Protein AF-A0A7S4J2N3-F1 (afdb_monomer_lite)

Secondary structure (DSSP, 8-state):
-HHHHHHHHHHHTT--HHHHHHHTT-S------HHHHHHHTTTTS-SS--EEEEES-TTSHHHHHHGGGSSEEEEEES-HHHHHHHHHTT--EEEPPP-

Structure (mmCIF, N/CA/C/O backbone):
data_AF-A0A7S4J2N3-F1
#
_entry.id   AF-A0A7S4J2N3-F1
#
loop_
_atom_site.group_PDB
_atom_site.id
_atom_site.type_symbol
_atom_site.label_atom_id
_atom_site.label_alt_id
_atom_site.label_comp_id
_atom_site.label_asym_id
_atom_site.label_entity_id
_atom_site.label_seq_id
_atom_site.pdbx_PDB_ins_code
_atom_site.Cartn_x
_atom_site.Cartn_y
_atom_site.Cartn_z
_atom_site.occupancy
_atom_site.B_iso_or_equiv
_atom_site.auth_seq_id
_atom_site.auth_comp_id
_atom_site.auth_asym_id
_atom_site.auth_atom_id
_atom_site.pdbx_PDB_model_num
ATOM 1 N N . PRO A 1 1 ? 20.971 -13.931 -9.996 1.00 71.75 1 PRO A N 1
ATOM 2 C CA . PRO A 1 1 ? 21.254 -13.682 -11.434 1.00 71.75 1 PRO A CA 1
ATOM 3 C C . PRO A 1 1 ? 20.043 -13.131 -12.203 1.00 71.75 1 PRO A C 1
ATOM 5 O O . PRO A 1 1 ? 20.101 -11.988 -12.630 1.00 71.75 1 PRO A O 1
ATOM 8 N N . ALA A 1 2 ? 18.932 -13.877 -12.307 1.00 79.94 2 ALA A N 1
ATOM 9 C CA . ALA A 1 2 ? 17.718 -13.410 -12.997 1.00 79.94 2 ALA A CA 1
ATOM 10 C C . ALA A 1 2 ? 17.096 -12.158 -12.347 1.00 79.94 2 ALA A C 1
ATOM 12 O O . ALA A 1 2 ? 16.706 -11.226 -13.040 1.00 79.94 2 ALA A O 1
ATOM 13 N N . HIS A 1 3 ? 17.094 -12.100 -11.013 1.00 80.88 3 HIS A N 1
ATOM 14 C CA . HIS A 1 3 ? 16.598 -10.946 -10.260 1.00 80.88 3 HIS A CA 1
ATOM 15 C C . HIS A 1 3 ? 17.388 -9.653 -10.538 1.00 80.88 3 HIS A C 1
ATOM 17 O O . HIS A 1 3 ? 16.796 -8.612 -10.797 1.00 80.88 3 HIS A O 1
ATOM 23 N N . ASP A 1 4 ? 18.725 -9.707 -10.542 1.00 85.00 4 ASP A N 1
ATOM 24 C CA . ASP A 1 4 ? 19.554 -8.521 -10.819 1.00 85.00 4 ASP A CA 1
ATOM 25 C C . ASP A 1 4 ? 19.361 -8.022 -12.260 1.00 85.00 4 ASP A C 1
ATOM 27 O O . ASP A 1 4 ? 19.326 -6.820 -12.507 1.00 85.00 4 ASP A O 1
ATOM 31 N N . ILE A 1 5 ? 19.153 -8.946 -13.204 1.00 89.94 5 ILE A N 1
ATOM 32 C CA . ILE A 1 5 ? 18.808 -8.617 -14.591 1.00 89.94 5 ILE A CA 1
ATOM 33 C C . ILE A 1 5 ? 17.451 -7.907 -14.651 1.00 89.94 5 ILE A C 1
ATOM 35 O O . ILE A 1 5 ? 17.340 -6.881 -15.317 1.00 89.94 5 ILE A O 1
ATOM 39 N N . ALA A 1 6 ? 16.442 -8.398 -13.927 1.00 88.69 6 ALA A N 1
ATOM 40 C CA . ALA A 1 6 ? 15.119 -7.781 -13.886 1.00 88.69 6 ALA A CA 1
ATOM 41 C C . ALA A 1 6 ? 15.152 -6.370 -13.267 1.00 88.69 6 ALA A C 1
ATOM 43 O O . ALA A 1 6 ? 14.577 -5.441 -13.833 1.00 88.69 6 ALA A O 1
ATOM 44 N N . VAL A 1 7 ? 15.890 -6.176 -12.166 1.00 88.44 7 VAL A N 1
ATOM 45 C CA . VAL A 1 7 ? 16.080 -4.848 -11.554 1.00 88.44 7 VAL A CA 1
ATOM 46 C C . VAL A 1 7 ? 16.765 -3.901 -12.538 1.00 88.44 7 VAL A C 1
ATOM 48 O O . VAL A 1 7 ? 16.305 -2.780 -12.735 1.00 88.44 7 VAL A O 1
ATOM 51 N N . ARG A 1 8 ? 17.850 -4.339 -13.190 1.00 89.00 8 ARG A N 1
ATOM 52 C CA . ARG A 1 8 ? 18.572 -3.517 -14.175 1.00 89.00 8 ARG A CA 1
ATOM 53 C C . ARG A 1 8 ? 17.713 -3.172 -15.385 1.00 89.00 8 ARG A C 1
ATOM 55 O O . ARG A 1 8 ? 17.817 -2.055 -15.878 1.00 89.00 8 ARG A O 1
ATOM 62 N N . ALA A 1 9 ? 16.870 -4.096 -15.843 1.00 91.75 9 ALA A N 1
ATOM 63 C CA . ALA A 1 9 ? 15.944 -3.849 -16.941 1.00 91.75 9 ALA A CA 1
ATOM 64 C C . ALA A 1 9 ? 14.924 -2.761 -16.575 1.00 91.75 9 ALA A C 1
ATOM 66 O O . ALA A 1 9 ? 14.737 -1.825 -17.342 1.00 91.75 9 ALA A O 1
ATOM 67 N N . LEU A 1 10 ? 14.328 -2.824 -15.381 1.00 87.88 10 LEU A N 1
ATOM 68 C CA . LEU A 1 10 ? 13.414 -1.785 -14.898 1.00 87.88 10 LEU A CA 1
ATOM 69 C C . LEU A 1 10 ? 14.131 -0.440 -14.705 1.00 87.88 10 LEU A C 1
ATOM 71 O O . LEU A 1 10 ? 13.622 0.590 -15.130 1.00 87.88 10 LEU A O 1
ATOM 75 N N . VAL A 1 11 ? 15.352 -0.429 -14.166 1.00 88.31 11 VAL A N 1
ATOM 76 C CA . VAL A 1 11 ? 16.142 0.811 -14.063 1.00 88.31 11 VAL A CA 1
ATOM 77 C C . VAL A 1 11 ? 16.440 1.405 -15.444 1.00 88.31 11 VAL A C 1
ATOM 79 O O . VAL A 1 11 ? 16.311 2.611 -15.634 1.00 88.31 11 VAL A O 1
ATOM 82 N N . ALA A 1 12 ? 16.775 0.575 -16.436 1.00 89.88 12 ALA A N 1
ATOM 83 C CA . ALA A 1 12 ? 16.976 1.025 -17.814 1.00 89.88 12 ALA A CA 1
ATOM 84 C C . ALA A 1 12 ? 15.691 1.578 -18.463 1.00 89.88 12 ALA A C 1
ATOM 86 O O . ALA A 1 12 ? 15.775 2.403 -19.369 1.00 89.88 12 ALA A O 1
ATOM 87 N N . LEU A 1 13 ? 14.515 1.165 -17.980 1.00 87.62 13 LEU A N 1
ATOM 88 C CA . LEU A 1 13 ? 13.207 1.692 -18.384 1.00 87.62 13 LEU A CA 1
ATOM 89 C C . LEU A 1 13 ? 12.809 2.978 -17.635 1.00 87.62 13 LEU A C 1
ATOM 91 O O . LEU A 1 13 ? 11.703 3.474 -17.831 1.00 87.62 13 LEU A O 1
ATOM 95 N N . GLY A 1 14 ? 13.694 3.532 -16.799 1.00 80.69 14 GLY A N 1
ATOM 96 C CA . GLY A 1 14 ? 13.486 4.810 -16.113 1.00 80.69 14 GLY A CA 1
ATOM 97 C C . GLY A 1 14 ? 12.884 4.700 -14.712 1.00 80.69 14 GLY A C 1
ATOM 98 O O . GLY A 1 14 ? 12.614 5.726 -14.092 1.00 80.69 14 GLY A O 1
ATOM 99 N N . TYR A 1 15 ? 12.701 3.488 -14.185 1.00 78.88 15 TYR A N 1
ATOM 100 C CA . TYR A 1 15 ? 12.299 3.303 -12.791 1.00 78.88 15 TYR A CA 1
ATOM 101 C C . TYR A 1 15 ? 13.468 3.603 -11.853 1.00 78.88 15 TYR A C 1
ATOM 103 O O . TYR A 1 15 ? 14.623 3.278 -12.149 1.00 78.88 15 TYR A O 1
ATOM 111 N N . SER A 1 16 ? 13.182 4.161 -10.673 1.00 79.94 16 SER A N 1
ATOM 112 C CA . SER A 1 16 ? 14.197 4.195 -9.624 1.00 79.94 16 SER A CA 1
ATOM 113 C C . SER A 1 16 ? 14.564 2.761 -9.226 1.00 79.94 16 SER A C 1
ATOM 115 O O . SER A 1 16 ? 13.772 1.827 -9.370 1.00 79.94 16 SER A O 1
ATOM 117 N N . ARG A 1 17 ? 15.772 2.555 -8.692 1.00 81.56 17 ARG A N 1
ATOM 118 C CA . ARG A 1 17 ? 16.175 1.225 -8.207 1.00 81.56 17 ARG A CA 1
ATOM 119 C C . ARG A 1 17 ? 15.221 0.701 -7.126 1.00 81.56 17 ARG A C 1
ATOM 121 O O . ARG A 1 17 ? 14.987 -0.500 -7.074 1.00 81.56 17 ARG A O 1
ATOM 128 N N . ILE A 1 18 ? 14.672 1.603 -6.313 1.00 77.12 18 ILE A N 1
ATOM 129 C CA . ILE A 1 18 ? 13.714 1.287 -5.251 1.00 77.12 18 ILE A CA 1
ATOM 130 C C . ILE A 1 18 ? 12.390 0.817 -5.863 1.00 77.12 18 ILE A C 1
ATOM 132 O O . ILE A 1 18 ? 11.910 -0.247 -5.490 1.00 77.12 18 ILE A O 1
ATOM 136 N N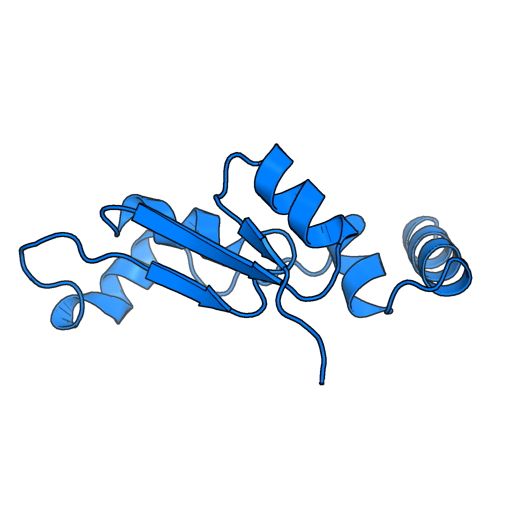 . ASP A 1 19 ? 11.850 1.530 -6.856 1.00 74.00 19 ASP A N 1
ATOM 137 C CA . ASP A 1 19 ? 10.623 1.116 -7.556 1.00 74.00 19 ASP A CA 1
ATOM 138 C C . ASP A 1 19 ? 10.811 -0.216 -8.283 1.00 74.00 19 ASP A C 1
ATOM 140 O O . ASP A 1 19 ? 9.950 -1.090 -8.230 1.00 74.00 19 ASP A O 1
ATOM 144 N N . ALA A 1 20 ? 11.962 -0.391 -8.938 1.00 84.00 20 ALA A N 1
ATOM 145 C CA . ALA A 1 20 ? 12.311 -1.619 -9.636 1.00 84.00 20 ALA A CA 1
ATOM 146 C C . ALA A 1 20 ? 12.336 -2.822 -8.686 1.00 84.00 20 ALA A C 1
ATOM 148 O O . ALA A 1 20 ? 11.799 -3.879 -9.005 1.00 84.00 20 ALA A O 1
ATOM 149 N N . GLN A 1 21 ? 12.945 -2.661 -7.511 1.00 81.94 21 GLN A N 1
ATOM 150 C CA . GLN A 1 21 ? 12.951 -3.695 -6.483 1.00 81.94 21 GLN A CA 1
ATOM 151 C C . GLN A 1 21 ? 11.531 -3.936 -5.953 1.00 81.94 21 GLN A C 1
ATOM 153 O O . GLN A 1 21 ? 11.092 -5.086 -5.913 1.00 81.94 21 GLN A O 1
ATOM 158 N N . ALA A 1 22 ? 10.780 -2.874 -5.647 1.00 74.25 22 ALA A N 1
ATOM 159 C CA . ALA A 1 22 ? 9.430 -2.979 -5.102 1.00 74.25 22 ALA A CA 1
ATOM 160 C C . ALA A 1 22 ? 8.479 -3.729 -6.052 1.00 74.25 22 ALA A C 1
ATOM 162 O O . ALA A 1 22 ? 7.738 -4.611 -5.616 1.00 74.25 22 ALA A O 1
ATOM 163 N N . LEU A 1 23 ? 8.549 -3.448 -7.358 1.00 77.25 23 LEU A N 1
ATOM 164 C CA . LEU A 1 23 ? 7.785 -4.149 -8.398 1.00 77.25 23 LEU A CA 1
ATOM 165 C C . LEU A 1 23 ? 8.158 -5.630 -8.528 1.00 77.25 23 LEU A C 1
ATOM 167 O O . LEU A 1 23 ? 7.320 -6.443 -8.914 1.00 77.25 23 LEU A O 1
ATOM 171 N N . LEU A 1 24 ? 9.395 -5.989 -8.188 1.00 84.38 24 LEU A N 1
ATOM 172 C CA . LEU A 1 24 ? 9.884 -7.368 -8.180 1.00 84.38 24 LEU A CA 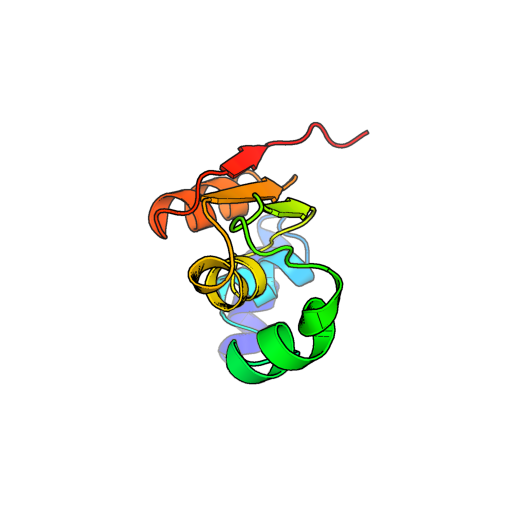1
ATOM 173 C C . LEU A 1 24 ? 9.663 -8.079 -6.835 1.00 84.38 24 LEU A C 1
ATOM 175 O O . LEU A 1 24 ? 10.060 -9.233 -6.686 1.00 84.38 24 LEU A O 1
ATOM 179 N N . GLY A 1 25 ? 8.998 -7.424 -5.877 1.00 70.94 25 GLY A N 1
ATOM 180 C CA . GLY A 1 25 ? 8.676 -7.984 -4.563 1.00 70.94 25 GLY A CA 1
ATOM 181 C C . GLY A 1 25 ? 9.771 -7.821 -3.502 1.00 70.94 25 GLY A C 1
ATOM 182 O O . GLY A 1 25 ? 9.658 -8.410 -2.426 1.00 70.94 25 GLY A O 1
ATOM 183 N N . GLU A 1 26 ? 10.801 -7.013 -3.768 1.00 72.88 26 GLU A N 1
ATOM 184 C CA . GLU A 1 26 ? 12.013 -6.876 -2.950 1.00 72.88 26 GLU A CA 1
ATOM 185 C C . GLU A 1 26 ? 12.319 -5.418 -2.544 1.00 72.88 26 GLU A C 1
ATOM 187 O O . GLU A 1 26 ? 11.924 -4.475 -3.221 1.00 72.88 26 GLU A O 1
ATOM 192 N N . PRO A 1 27 ? 13.077 -5.210 -1.457 1.00 58.03 27 PRO A N 1
ATOM 193 C CA . PRO A 1 27 ? 12.805 -5.874 -0.197 1.00 58.03 27 PRO A CA 1
ATOM 194 C C . PRO A 1 27 ? 11.409 -5.455 0.263 1.00 58.03 27 PRO A C 1
ATOM 196 O O . PRO A 1 27 ? 11.029 -4.282 0.231 1.00 58.03 27 PRO A O 1
ATOM 199 N N . SER A 1 28 ? 10.625 -6.415 0.732 1.00 57.97 28 SER A N 1
ATOM 200 C CA . SER A 1 28 ? 9.399 -6.046 1.416 1.00 57.97 28 SER A CA 1
ATOM 201 C C . SER A 1 28 ? 9.757 -5.255 2.675 1.00 57.97 28 SER A C 1
ATOM 203 O O . SER A 1 28 ? 10.390 -5.794 3.581 1.00 57.97 28 SER A O 1
ATOM 205 N N . CYS A 1 29 ? 9.325 -3.995 2.769 1.00 55.62 29 CYS A N 1
ATOM 206 C CA . CYS A 1 29 ? 9.355 -3.215 4.010 1.00 55.62 29 CYS A CA 1
ATOM 207 C C . CYS A 1 29 ? 8.333 -3.777 5.025 1.00 55.62 29 CYS A C 1
ATOM 209 O O . CYS A 1 29 ? 7.451 -3.070 5.506 1.00 55.62 29 CYS A O 1
ATOM 211 N N . HIS A 1 30 ? 8.389 -5.077 5.324 1.00 58.97 30 HIS A N 1
ATOM 212 C CA . HIS A 1 30 ? 7.638 -5.697 6.407 1.00 58.97 30 HIS A CA 1
ATOM 213 C C . HIS A 1 30 ? 8.400 -5.455 7.705 1.00 58.97 30 HIS A C 1
ATOM 215 O O . HIS A 1 30 ? 9.212 -6.273 8.125 1.00 58.97 30 HIS A O 1
ATOM 221 N N . LEU A 1 31 ? 8.159 -4.307 8.332 1.00 69.50 31 LEU A N 1
ATOM 222 C CA . LEU A 1 31 ? 8.734 -4.028 9.647 1.00 69.50 31 LEU A CA 1
ATOM 223 C C . LEU A 1 31 ? 7.923 -4.699 10.761 1.00 69.50 31 LEU A C 1
ATOM 225 O O . LEU A 1 31 ? 8.502 -5.254 11.688 1.00 69.50 31 LEU A O 1
ATOM 229 N N . LEU A 1 32 ? 6.589 -4.686 10.662 1.00 82.81 32 LEU A N 1
ATOM 230 C CA . LEU A 1 32 ? 5.697 -5.154 11.722 1.00 82.81 32 LEU A CA 1
ATOM 231 C C . LEU A 1 32 ? 4.478 -5.895 11.152 1.00 82.81 32 LEU A C 1
ATOM 233 O O . LEU A 1 32 ? 3.863 -5.477 10.172 1.00 82.81 32 LEU A O 1
ATOM 237 N N . SER A 1 33 ? 4.094 -6.982 11.817 1.00 86.75 33 SER A N 1
ATOM 238 C CA . SER A 1 33 ? 2.789 -7.628 11.664 1.00 86.75 33 SER A CA 1
ATOM 239 C C . SER A 1 33 ? 1.661 -6.742 12.206 1.00 86.75 33 SER A C 1
ATOM 241 O O . SER A 1 33 ? 1.879 -5.873 13.052 1.00 86.75 33 SER A O 1
ATOM 243 N N . THR A 1 34 ? 0.415 -7.019 11.811 1.00 89.12 34 THR A N 1
ATOM 244 C CA . THR A 1 34 ? -0.774 -6.342 12.364 1.00 89.12 34 THR A CA 1
ATOM 245 C C . THR A 1 34 ? -0.843 -6.419 13.897 1.00 89.12 34 THR A C 1
ATOM 247 O O . THR A 1 34 ? -1.277 -5.469 14.546 1.00 89.12 34 THR A O 1
ATOM 250 N N . ALA A 1 35 ? -0.397 -7.527 14.504 1.00 88.56 35 ALA A N 1
ATOM 251 C CA . ALA A 1 35 ? -0.372 -7.681 15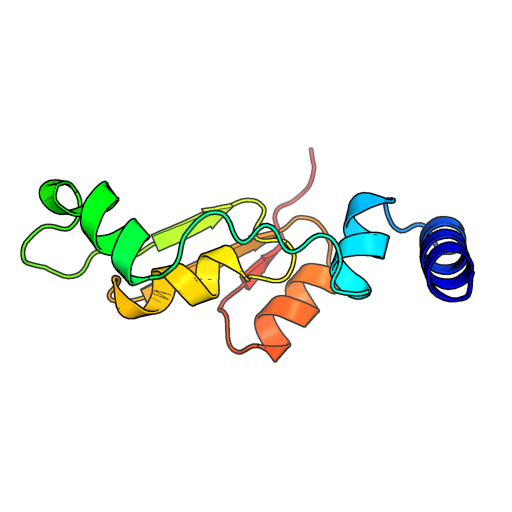.961 1.00 88.56 35 ALA A CA 1
ATOM 252 C C . ALA A 1 35 ? 0.655 -6.750 16.625 1.00 88.56 35 ALA A C 1
ATOM 254 O O . ALA A 1 35 ? 0.359 -6.126 17.645 1.00 88.56 35 ALA A O 1
ATOM 255 N N . GLN A 1 36 ? 1.837 -6.610 16.020 1.00 90.75 36 GLN A N 1
ATOM 256 C CA . GLN A 1 36 ? 2.864 -5.681 16.487 1.00 90.75 36 GLN A CA 1
ATOM 257 C C . GLN A 1 36 ? 2.416 -4.225 16.322 1.00 90.75 36 GLN A C 1
ATOM 259 O O . GLN A 1 36 ? 2.551 -3.444 17.261 1.00 90.75 36 GLN A O 1
ATOM 264 N N . TRP A 1 37 ? 1.782 -3.880 15.196 1.00 89.38 37 TRP A N 1
ATOM 265 C CA . TRP A 1 37 ? 1.175 -2.561 15.004 1.00 89.38 37 TRP A CA 1
ATOM 266 C C . TRP A 1 37 ? 0.116 -2.245 16.052 1.00 89.38 37 TRP A C 1
ATOM 268 O O . TRP A 1 37 ? 0.126 -1.162 16.627 1.00 89.38 37 TRP A O 1
ATOM 278 N N . ARG A 1 38 ? -0.766 -3.201 16.360 1.00 88.19 38 ARG A N 1
ATOM 279 C CA . ARG A 1 38 ? -1.766 -3.034 17.422 1.00 88.19 38 ARG A CA 1
ATOM 280 C C . ARG A 1 38 ? -1.115 -2.772 18.775 1.00 88.19 38 ARG A C 1
ATOM 282 O O . ARG A 1 38 ? -1.639 -1.988 19.556 1.00 88.19 38 ARG A O 1
ATOM 289 N N . CYS A 1 39 ? 0.001 -3.439 19.066 1.00 89.56 39 CYS A N 1
ATOM 290 C CA . CYS A 1 39 ? 0.731 -3.217 20.306 1.00 89.56 39 CYS A CA 1
ATOM 291 C C . CYS A 1 39 ? 1.332 -1.809 20.361 1.00 89.56 39 CYS A C 1
ATOM 293 O O . CYS A 1 39 ? 1.206 -1.149 21.386 1.00 89.56 39 CYS A O 1
ATOM 295 N N . PHE A 1 40 ? 1.942 -1.354 19.265 1.00 88.31 40 PHE A N 1
ATOM 296 C CA . PHE A 1 40 ? 2.598 -0.050 19.182 1.00 88.31 40 PHE A CA 1
ATOM 297 C C . PHE A 1 40 ? 1.606 1.120 19.190 1.00 88.31 40 PHE A C 1
ATOM 299 O O . PHE A 1 40 ? 1.846 2.145 19.813 1.00 88.31 40 PHE A O 1
ATOM 306 N N . LEU A 1 41 ? 0.464 0.951 18.525 1.00 86.19 41 LEU A N 1
ATOM 307 C CA . LEU A 1 41 ? -0.562 1.982 18.380 1.00 86.19 41 LEU A CA 1
ATOM 308 C C . LEU A 1 41 ? -1.632 1.923 19.479 1.00 86.19 41 LEU A C 1
ATOM 310 O O . LEU A 1 41 ? -2.636 2.624 19.377 1.00 86.19 41 LEU A O 1
ATOM 314 N N . ARG A 1 42 ? -1.452 1.083 20.508 1.00 81.88 42 ARG A N 1
ATOM 315 C CA . ARG A 1 42 ? -2.470 0.796 21.533 1.00 81.88 42 ARG A CA 1
ATOM 316 C C . ARG A 1 42 ? -3.056 2.061 22.162 1.00 81.88 42 ARG A C 1
ATOM 318 O O . ARG A 1 42 ? -4.266 2.130 22.336 1.00 81.88 42 ARG A O 1
ATOM 325 N N . ASP A 1 43 ? -2.210 3.048 22.432 1.00 78.88 43 ASP A N 1
ATOM 326 C CA . ASP A 1 43 ? -2.608 4.296 23.094 1.00 78.88 43 ASP A CA 1
ATOM 327 C C . ASP A 1 43 ? -3.041 5.390 22.097 1.00 78.88 43 ASP A C 1
ATOM 329 O O . ASP A 1 43 ? -3.552 6.435 22.490 1.00 78.88 43 ASP A O 1
ATOM 333 N N . LEU A 1 44 ? -2.852 5.148 20.794 1.00 71.38 44 LEU A N 1
ATOM 334 C CA . LEU A 1 44 ? -3.117 6.085 19.694 1.00 71.38 44 LEU A CA 1
ATOM 335 C C . LEU A 1 44 ? -4.361 5.728 18.876 1.00 71.38 44 LEU A C 1
ATOM 337 O O . LEU A 1 44 ? -4.831 6.546 18.088 1.00 71.38 44 LEU A O 1
ATOM 341 N N . VAL A 1 45 ? -4.883 4.511 19.034 1.00 67.00 45 VAL A N 1
ATOM 342 C CA . VAL A 1 45 ? -6.152 4.064 18.455 1.00 67.00 45 VAL A CA 1
ATOM 343 C C . VAL A 1 45 ? -7.216 4.241 19.539 1.00 67.00 45 VAL A C 1
ATOM 345 O O . VAL A 1 45 ? -7.439 3.310 20.317 1.00 67.00 45 VAL A O 1
ATOM 348 N N . PRO A 1 46 ? -7.855 5.425 19.653 1.00 63.31 46 PRO A N 1
ATOM 349 C CA . PRO A 1 46 ? -8.974 5.608 20.566 1.00 63.31 46 PRO A CA 1
ATOM 350 C C . PRO A 1 46 ? -10.065 4.567 20.292 1.00 63.31 46 PRO A C 1
ATOM 352 O O . PRO A 1 46 ? -10.110 3.927 19.241 1.00 63.31 46 PRO A O 1
ATOM 355 N N . SER A 1 47 ? -10.988 4.413 21.236 1.00 64.62 47 SER A N 1
ATOM 356 C CA . SER A 1 47 ? -12.114 3.471 21.153 1.00 64.62 47 SER A CA 1
ATOM 357 C C . SER A 1 47 ? -12.953 3.586 19.864 1.00 64.62 47 SER A C 1
ATOM 359 O O . SER A 1 47 ? -13.657 2.640 19.513 1.00 64.62 47 SER A O 1
ATOM 361 N N . GLY A 1 48 ? -12.847 4.693 19.119 1.00 65.94 48 GLY A N 1
ATOM 362 C CA . GLY A 1 48 ? -13.276 4.796 17.724 1.00 65.94 48 GLY A CA 1
ATOM 363 C C . GLY A 1 48 ? -12.132 4.483 16.755 1.00 65.94 48 GLY A C 1
ATOM 364 O O . GLY A 1 48 ? -11.123 5.179 16.759 1.00 65.94 48 GLY A O 1
ATOM 365 N N . ARG A 1 49 ? -12.301 3.470 15.890 1.00 77.88 49 ARG A N 1
ATOM 366 C CA . ARG A 1 49 ? -11.308 3.096 14.861 1.00 77.88 49 ARG A CA 1
ATOM 367 C C . ARG A 1 49 ? -10.954 4.334 14.007 1.00 77.88 49 ARG A C 1
ATOM 369 O O . ARG A 1 49 ? -11.810 4.781 13.240 1.00 77.88 49 ARG A O 1
ATOM 376 N N . PRO A 1 50 ? -9.736 4.897 14.105 1.00 87.44 50 PRO A N 1
ATOM 377 C CA . PRO A 1 50 ? -9.355 6.091 13.360 1.00 87.44 50 PRO A CA 1
ATOM 378 C C . PRO A 1 50 ? -9.203 5.777 11.866 1.00 87.44 50 PRO A C 1
ATOM 380 O O . PRO A 1 50 ? -9.323 4.628 11.438 1.00 87.44 50 PRO A O 1
ATOM 383 N N . ARG A 1 51 ? -8.937 6.796 11.049 1.00 92.06 51 ARG A N 1
ATOM 384 C CA . ARG A 1 51 ? -8.587 6.640 9.626 1.00 92.06 51 ARG A CA 1
ATOM 385 C C . ARG A 1 51 ? -7.076 6.814 9.467 1.00 92.06 51 ARG A C 1
ATOM 387 O O . ARG A 1 51 ? -6.509 7.651 10.164 1.00 92.06 51 ARG A O 1
ATOM 394 N N . ALA A 1 52 ? -6.444 6.058 8.572 1.00 92.12 52 ALA A N 1
ATOM 395 C CA . ALA A 1 52 ? -5.012 6.193 8.287 1.00 92.12 52 ALA A CA 1
ATOM 396 C C . ALA A 1 52 ? -4.755 6.696 6.864 1.00 92.12 52 ALA A C 1
ATOM 398 O O . ALA A 1 52 ? -5.451 6.308 5.923 1.00 92.12 52 ALA A O 1
ATOM 399 N N . LEU A 1 53 ? -3.715 7.516 6.730 1.00 95.00 53 LEU A N 1
ATOM 400 C CA . LEU A 1 53 ? -3.108 7.899 5.463 1.00 95.00 53 LEU A CA 1
ATOM 401 C C . LEU A 1 53 ? -1.667 7.383 5.448 1.00 95.00 53 LEU A C 1
ATOM 403 O O . LEU A 1 53 ? -0.889 7.733 6.332 1.00 95.00 53 LEU A O 1
ATOM 407 N N . ASP A 1 54 ? -1.334 6.563 4.459 1.00 93.19 54 ASP A N 1
ATOM 408 C CA . ASP A 1 54 ? 0.018 6.062 4.214 1.00 93.19 54 ASP A CA 1
ATOM 409 C C . ASP A 1 54 ? 0.702 6.932 3.149 1.00 93.19 54 ASP A C 1
ATOM 411 O O . ASP A 1 54 ? 0.177 7.080 2.044 1.00 93.19 54 ASP A O 1
ATOM 415 N N . VAL A 1 55 ? 1.829 7.561 3.487 1.00 93.44 55 VAL A N 1
ATOM 416 C CA . VAL A 1 55 ? 2.531 8.522 2.620 1.00 93.44 55 VAL A CA 1
ATOM 417 C C . VAL A 1 55 ? 3.825 7.901 2.111 1.00 93.44 55 VAL A C 1
ATOM 419 O O . VAL A 1 55 ? 4.701 7.585 2.911 1.00 93.44 55 VAL A O 1
ATOM 422 N N . GLY A 1 56 ? 3.956 7.762 0.788 1.00 89.81 56 GLY A N 1
ATOM 423 C CA . GLY A 1 56 ? 5.041 6.980 0.187 1.00 89.81 56 GLY A CA 1
ATOM 424 C C . GLY A 1 56 ? 4.784 5.483 0.351 1.00 89.81 56 GLY A C 1
ATOM 425 O O . GLY A 1 56 ? 5.635 4.742 0.842 1.00 89.81 56 GLY A O 1
ATOM 426 N N . ALA A 1 57 ? 3.567 5.056 0.008 1.00 89.88 57 ALA A N 1
ATOM 427 C CA . ALA A 1 57 ? 3.067 3.720 0.317 1.00 89.88 57 ALA A CA 1
ATOM 428 C C . ALA A 1 57 ? 3.757 2.593 -0.474 1.00 89.88 57 ALA A C 1
ATOM 430 O O . ALA A 1 57 ? 3.560 1.413 -0.157 1.00 89.88 57 ALA A O 1
ATOM 431 N N . ALA A 1 58 ? 4.555 2.920 -1.495 1.00 88.69 58 ALA A N 1
ATOM 432 C CA . ALA A 1 58 ? 5.197 1.956 -2.374 1.00 88.69 58 ALA A CA 1
ATOM 433 C C . ALA A 1 58 ? 4.178 0.931 -2.923 1.00 88.69 58 ALA A C 1
ATOM 435 O O . ALA A 1 58 ? 3.159 1.297 -3.504 1.00 88.69 58 ALA A O 1
ATOM 436 N N . VAL A 1 59 ? 4.406 -0.368 -2.704 1.00 88.38 59 VAL A N 1
ATOM 437 C CA . VAL A 1 59 ? 3.481 -1.457 -3.091 1.00 88.38 59 VAL A CA 1
ATOM 438 C C . VAL A 1 59 ? 2.398 -1.771 -2.040 1.00 88.38 59 VAL A C 1
ATOM 440 O O . VAL A 1 59 ? 1.655 -2.750 -2.172 1.00 88.38 59 VAL A O 1
ATOM 443 N N . GLY A 1 60 ? 2.301 -0.975 -0.972 1.00 90.06 60 GLY A N 1
ATOM 444 C CA . GLY A 1 60 ? 1.203 -1.010 0.001 1.00 90.06 60 GLY A CA 1
ATOM 445 C C . GLY A 1 60 ? 1.298 -2.093 1.073 1.00 90.06 60 GLY A C 1
ATOM 446 O O . GLY A 1 60 ? 0.296 -2.423 1.705 1.00 90.06 60 GLY A O 1
ATOM 447 N N . HIS A 1 61 ? 2.477 -2.686 1.293 1.00 88.38 61 HIS A N 1
ATOM 448 C CA . HIS A 1 61 ? 2.656 -3.728 2.315 1.00 88.38 61 HIS A CA 1
ATOM 449 C C . HIS A 1 61 ? 2.375 -3.220 3.735 1.00 88.38 61 HIS A C 1
ATOM 451 O O . HIS A 1 61 ? 1.705 -3.904 4.513 1.00 88.38 61 HIS A O 1
ATOM 457 N N . VAL A 1 62 ? 2.839 -2.011 4.061 1.00 89.00 62 VAL A N 1
ATOM 458 C CA . VAL A 1 62 ? 2.554 -1.370 5.351 1.00 89.00 62 VAL A CA 1
ATOM 459 C C . VAL A 1 62 ? 1.068 -1.040 5.456 1.00 89.00 62 VAL A C 1
ATOM 461 O O . VAL A 1 62 ? 0.433 -1.456 6.429 1.00 89.00 62 VAL A O 1
ATOM 464 N N . THR A 1 63 ? 0.487 -0.418 4.425 1.00 92.19 63 THR A N 1
ATOM 465 C CA . THR A 1 63 ? -0.948 -0.110 4.363 1.00 92.19 63 THR A CA 1
ATOM 466 C C . THR A 1 63 ? -1.806 -1.347 4.632 1.00 92.19 63 THR A C 1
ATOM 468 O O . THR A 1 63 ? -2.691 -1.311 5.485 1.00 92.19 63 THR A O 1
ATOM 471 N N . ALA A 1 64 ? -1.502 -2.476 3.981 1.00 91.31 64 ALA A N 1
ATOM 472 C CA . ALA A 1 64 ? -2.223 -3.734 4.162 1.00 91.31 64 ALA A CA 1
ATOM 473 C C . ALA A 1 64 ? -2.099 -4.290 5.592 1.00 91.31 64 ALA A C 1
ATOM 475 O O . ALA A 1 64 ? -3.078 -4.781 6.152 1.00 91.31 64 ALA A O 1
ATOM 476 N N . SER A 1 65 ? -0.918 -4.178 6.213 1.00 90.31 65 SER A N 1
ATOM 477 C CA . SER A 1 65 ? -0.700 -4.626 7.596 1.00 90.31 65 SER A CA 1
ATOM 478 C C . SER A 1 65 ? -1.449 -3.773 8.630 1.00 90.31 65 SER A C 1
ATOM 480 O O . SER A 1 65 ? -1.895 -4.300 9.655 1.00 90.31 65 SER A 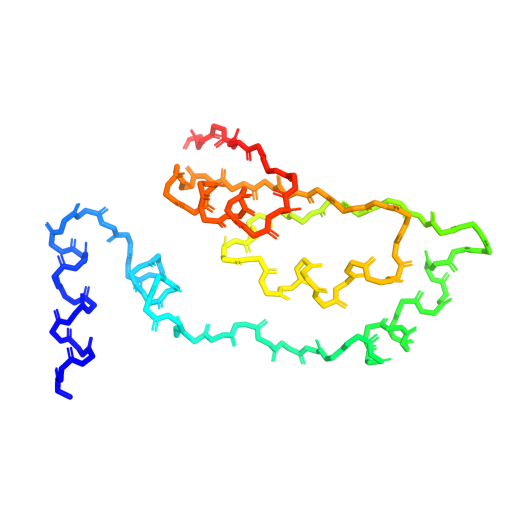O 1
ATOM 482 N N . LEU A 1 66 ? -1.618 -2.475 8.350 1.00 89.38 66 LEU A N 1
ATOM 483 C CA . LEU A 1 66 ? -2.325 -1.516 9.197 1.00 89.38 66 LEU A CA 1
ATOM 484 C C . LEU A 1 66 ? -3.839 -1.575 8.996 1.00 89.38 66 LEU A C 1
ATOM 486 O O . LEU A 1 66 ? -4.575 -1.380 9.960 1.00 89.38 66 LEU A O 1
ATOM 490 N N . ALA A 1 67 ? -4.313 -1.873 7.782 1.00 91.88 67 ALA A N 1
ATOM 491 C CA . ALA A 1 67 ? -5.722 -1.786 7.397 1.00 91.88 67 ALA A CA 1
ATOM 492 C C . ALA A 1 67 ? -6.724 -2.398 8.396 1.00 91.88 67 ALA A C 1
ATOM 494 O O . ALA A 1 67 ? -7.725 -1.741 8.693 1.00 91.88 67 ALA A O 1
ATOM 495 N N . PRO A 1 68 ? -6.472 -3.570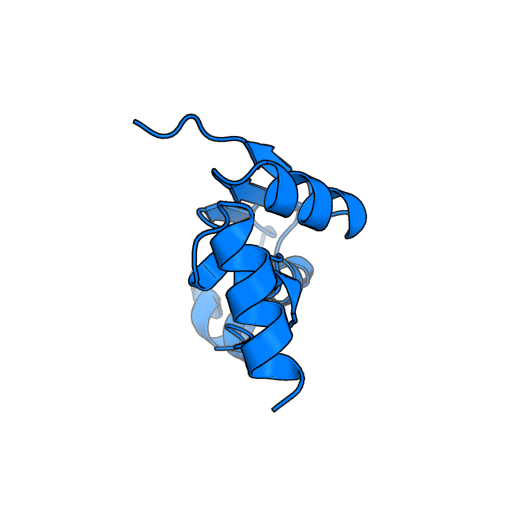 9.015 1.00 91.38 68 PRO A N 1
ATOM 496 C CA . PRO A 1 68 ? -7.392 -4.142 9.999 1.00 91.38 68 PRO A CA 1
ATOM 497 C C . PRO A 1 68 ? -7.567 -3.310 11.281 1.00 91.38 68 PRO A C 1
ATOM 499 O O . PRO A 1 68 ? -8.517 -3.537 12.031 1.00 91.38 68 PRO A O 1
ATOM 502 N N . LEU A 1 69 ? -6.671 -2.369 11.576 1.00 89.56 69 LEU A N 1
ATOM 503 C CA . LEU A 1 69 ? -6.688 -1.564 12.804 1.00 89.56 69 LEU A CA 1
ATOM 504 C C . LEU A 1 69 ? -7.479 -0.255 12.663 1.00 89.56 69 LEU A C 1
ATOM 506 O O . LEU A 1 69 ? -7.879 0.323 13.671 1.00 89.56 69 LEU A O 1
ATOM 510 N N . PHE A 1 70 ? -7.765 0.179 11.437 1.00 91.81 70 PHE A N 1
ATOM 511 C CA . PHE A 1 70 ? -8.398 1.465 11.136 1.00 91.81 70 PHE A CA 1
ATOM 512 C C . PHE A 1 70 ? -9.800 1.269 10.539 1.00 91.81 70 PHE A C 1
ATOM 514 O O . PHE A 1 70 ? -10.152 0.186 10.076 1.00 91.81 70 PHE A O 1
ATOM 521 N N . ALA A 1 71 ? -10.630 2.313 10.565 1.00 92.19 71 ALA A N 1
ATOM 522 C CA . ALA A 1 71 ? -11.931 2.318 9.892 1.00 92.19 71 ALA A CA 1
ATOM 523 C C . ALA A 1 71 ? -11.779 2.390 8.367 1.00 92.19 71 ALA A C 1
ATOM 525 O O . ALA A 1 71 ? -12.578 1.831 7.625 1.00 92.19 71 ALA A O 1
ATOM 526 N N . SER A 1 72 ? -10.751 3.100 7.903 1.00 93.94 72 SER A N 1
ATOM 527 C CA . SER A 1 72 ? -10.355 3.157 6.497 1.00 93.94 72 SER A CA 1
ATOM 528 C C . SER A 1 72 ? -8.871 3.480 6.394 1.00 93.94 72 SER A C 1
ATOM 530 O O . SER A 1 72 ? -8.306 4.121 7.286 1.00 93.94 72 SER A O 1
ATOM 532 N N . THR A 1 73 ? -8.263 3.039 5.297 1.00 94.62 73 THR A N 1
ATOM 533 C CA . THR A 1 73 ? -6.889 3.383 4.931 1.00 94.62 73 THR A CA 1
ATOM 534 C C . THR A 1 73 ? -6.879 3.937 3.518 1.00 94.62 73 THR A C 1
ATOM 536 O O . THR A 1 73 ? -7.602 3.440 2.654 1.00 94.62 73 THR A O 1
ATOM 539 N N . SER A 1 74 ? -6.085 4.977 3.312 1.00 96.56 74 SER A N 1
ATOM 540 C CA . SER A 1 74 ? -5.775 5.534 2.000 1.00 96.56 74 SER A CA 1
ATOM 541 C C . SER A 1 74 ? -4.264 5.663 1.869 1.00 96.56 74 SER A C 1
ATOM 543 O O . SER A 1 74 ? -3.563 5.752 2.875 1.00 96.56 74 SER A O 1
ATOM 545 N N . ALA A 1 75 ? -3.771 5.704 0.641 1.00 96.25 75 ALA A N 1
ATOM 546 C CA . ALA A 1 75 ? -2.359 5.830 0.327 1.00 96.25 75 ALA A CA 1
ATOM 547 C C . ALA A 1 75 ? -2.099 7.022 -0.602 1.00 96.25 75 ALA A C 1
ATOM 549 O O . ALA A 1 75 ? -2.954 7.404 -1.408 1.00 96.25 75 ALA A O 1
ATOM 550 N N . VAL A 1 76 ? -0.898 7.582 -0.517 1.00 95.94 76 VAL A N 1
ATOM 551 C CA . VAL A 1 76 ? -0.354 8.492 -1.524 1.00 95.94 76 VAL A CA 1
ATOM 552 C C . VAL A 1 76 ? 1.024 8.042 -1.979 1.00 95.94 76 VAL A C 1
ATOM 554 O O . VAL A 1 76 ? 1.807 7.511 -1.190 1.00 95.94 76 VAL A O 1
ATOM 557 N N . GLU A 1 77 ? 1.301 8.252 -3.261 1.00 92.38 77 GLU A N 1
ATOM 558 C CA . GLU A 1 77 ? 2.535 7.828 -3.918 1.00 92.38 77 GLU A CA 1
ATOM 559 C C . GLU A 1 77 ? 2.867 8.773 -5.086 1.00 92.38 77 GLU A C 1
ATOM 561 O O . GLU A 1 77 ? 1.969 9.374 -5.674 1.00 92.38 77 GLU A O 1
ATOM 566 N N . ILE A 1 78 ? 4.148 8.945 -5.413 1.00 91.75 78 ILE A N 1
ATOM 567 C CA . ILE A 1 78 ? 4.598 9.796 -6.528 1.00 91.75 78 ILE A CA 1
ATOM 568 C C . ILE A 1 78 ? 4.727 9.010 -7.835 1.00 91.75 78 ILE A C 1
ATOM 570 O O . ILE A 1 78 ? 4.588 9.579 -8.914 1.00 91.75 78 ILE A O 1
ATOM 574 N N . SER A 1 79 ? 4.978 7.701 -7.749 1.00 88.00 79 SER A N 1
ATOM 575 C CA . SER A 1 79 ? 5.127 6.826 -8.911 1.00 88.00 79 SER A CA 1
ATOM 576 C C . SER A 1 79 ? 3.757 6.410 -9.466 1.00 88.00 79 SER A C 1
ATOM 578 O O . SER A 1 79 ? 3.012 5.708 -8.773 1.00 88.00 79 SER A O 1
ATOM 580 N N . PRO A 1 80 ? 3.415 6.756 -10.725 1.00 89.81 80 PRO A N 1
ATOM 581 C CA . PRO A 1 80 ? 2.138 6.369 -11.332 1.00 89.81 80 PRO A CA 1
ATOM 582 C C . PRO A 1 80 ? 1.925 4.851 -11.339 1.00 89.81 80 PRO A C 1
ATOM 584 O O . PRO A 1 80 ? 0.835 4.359 -11.063 1.00 89.81 80 PRO A O 1
ATOM 587 N N . VAL A 1 81 ? 3.000 4.098 -11.578 1.00 88.19 81 VAL A N 1
ATOM 588 C CA . VAL A 1 81 ? 2.968 2.633 -11.653 1.00 88.19 81 VAL A CA 1
ATOM 589 C C . VAL A 1 81 ? 2.688 2.013 -10.284 1.00 88.19 81 VAL A C 1
ATOM 591 O O . VAL A 1 81 ? 1.955 1.027 -10.174 1.00 88.19 81 VAL A O 1
ATOM 594 N N . LEU A 1 82 ? 3.226 2.602 -9.215 1.00 88.81 82 LEU A N 1
ATOM 595 C CA . LEU A 1 82 ? 2.934 2.154 -7.856 1.00 88.81 82 LEU A CA 1
ATOM 596 C C . LEU A 1 82 ? 1.519 2.552 -7.420 1.00 88.81 82 LEU A C 1
ATOM 598 O O . LEU A 1 82 ? 0.842 1.746 -6.787 1.00 88.81 82 LEU A O 1
ATOM 602 N N . VAL A 1 83 ? 1.014 3.718 -7.838 1.00 93.31 83 VAL A N 1
ATOM 603 C CA . VAL A 1 83 ? -0.400 4.090 -7.643 1.00 93.31 83 VAL A CA 1
ATOM 604 C C . VAL A 1 83 ? -1.337 3.065 -8.289 1.00 93.31 83 VAL A C 1
ATOM 606 O O . VAL A 1 83 ? -2.292 2.618 -7.648 1.00 93.31 83 VAL A O 1
ATOM 609 N N . ASP A 1 84 ? -1.060 2.646 -9.523 1.00 91.81 84 ASP A N 1
ATOM 610 C CA . ASP A 1 84 ? -1.853 1.618 -10.202 1.00 91.81 84 ASP A CA 1
ATOM 611 C C . ASP A 1 84 ? -1.732 0.255 -9.507 1.00 91.81 84 ASP A C 1
ATOM 613 O O . ASP A 1 84 ? -2.731 -0.446 -9.329 1.00 91.81 84 ASP A O 1
ATOM 617 N N . THR A 1 85 ? -0.538 -0.085 -9.014 1.00 90.88 85 THR A N 1
ATOM 618 C CA . THR A 1 85 ? -0.308 -1.295 -8.208 1.00 90.88 85 THR A CA 1
ATOM 619 C C . THR A 1 85 ? -1.146 -1.289 -6.922 1.00 90.88 85 THR A C 1
ATOM 621 O O . THR A 1 85 ? -1.793 -2.288 -6.600 1.00 90.88 85 THR A O 1
ATOM 624 N N . LEU A 1 86 ? -1.185 -0.168 -6.196 1.00 93.50 86 LEU A N 1
ATOM 625 C CA . LEU A 1 86 ? -1.988 0.003 -4.979 1.00 93.50 86 LEU A CA 1
ATOM 626 C C . LEU A 1 86 ? -3.486 -0.145 -5.268 1.00 93.50 86 LEU A C 1
ATOM 628 O O . LEU A 1 86 ? -4.189 -0.879 -4.568 1.00 93.50 86 LEU A O 1
ATOM 632 N N . ARG A 1 87 ? -3.971 0.486 -6.343 1.00 94.88 87 ARG A N 1
ATOM 633 C CA . ARG A 1 87 ? -5.371 0.380 -6.784 1.00 94.88 87 ARG A CA 1
ATOM 634 C C . ARG A 1 87 ? -5.740 -1.044 -7.185 1.00 94.88 87 ARG A C 1
ATOM 636 O O . ARG A 1 87 ? -6.799 -1.522 -6.787 1.00 94.88 87 ARG A O 1
ATOM 643 N N . GLY A 1 88 ? -4.849 -1.751 -7.883 1.00 94.06 88 GLY A N 1
ATOM 644 C CA . GLY A 1 88 ? -5.007 -3.174 -8.204 1.00 94.06 88 GLY A CA 1
ATOM 645 C C . GLY A 1 88 ? -5.114 -4.070 -6.963 1.00 94.06 88 GLY A C 1
ATOM 646 O O . GLY A 1 88 ? -5.745 -5.122 -7.010 1.00 94.06 88 GLY A O 1
ATOM 647 N N . ARG A 1 89 ? -4.573 -3.625 -5.822 1.00 90.94 89 ARG A N 1
ATOM 648 C CA . ARG A 1 89 ? -4.694 -4.277 -4.505 1.00 90.94 89 ARG A CA 1
ATOM 649 C C . ARG A 1 89 ? -5.899 -3.800 -3.687 1.00 90.94 89 ARG A C 1
ATOM 651 O O . ARG A 1 89 ? -5.996 -4.120 -2.507 1.00 90.94 89 ARG A O 1
ATOM 658 N N . SER A 1 90 ? -6.824 -3.054 -4.295 1.00 95.00 90 SER A N 1
ATOM 659 C CA . SER A 1 90 ? -7.983 -2.449 -3.622 1.00 95.00 90 SER A CA 1
ATOM 660 C C . SER A 1 90 ? -7.616 -1.482 -2.486 1.00 95.00 90 SER A C 1
ATOM 662 O O . SER A 1 90 ? -8.407 -1.276 -1.566 1.00 95.00 90 SER A O 1
ATOM 664 N N . ILE A 1 91 ? -6.432 -0.863 -2.546 1.00 94.56 91 ILE A N 1
ATOM 665 C CA . ILE A 1 91 ? -6.026 0.211 -1.633 1.00 94.56 91 ILE A CA 1
ATOM 666 C C . ILE A 1 91 ? -6.369 1.552 -2.305 1.00 94.56 91 ILE A C 1
ATOM 668 O O . ILE A 1 91 ? -5.832 1.840 -3.379 1.00 94.56 91 ILE A O 1
ATOM 672 N N . PRO A 1 92 ? -7.245 2.393 -1.716 1.00 96.69 92 PRO A N 1
ATOM 673 C CA . PRO A 1 92 ? -7.519 3.727 -2.244 1.00 96.69 92 PRO A CA 1
ATOM 674 C C . PRO A 1 92 ? -6.231 4.557 -2.302 1.00 96.69 92 PRO A C 1
ATOM 676 O O . PRO A 1 92 ? -5.656 4.862 -1.260 1.00 96.69 92 PRO A O 1
ATOM 679 N N . ALA A 1 93 ? -5.781 4.926 -3.504 1.00 96.19 93 ALA A N 1
ATOM 680 C CA . ALA A 1 93 ? -4.514 5.630 -3.700 1.00 96.19 93 ALA A CA 1
ATOM 681 C C . ALA A 1 93 ? -4.646 6.858 -4.610 1.00 96.19 93 ALA A C 1
ATOM 683 O O . ALA A 1 93 ? -5.308 6.816 -5.659 1.00 96.19 93 ALA A O 1
ATOM 684 N N . ALA A 1 94 ? -3.980 7.942 -4.213 1.00 94.19 94 ALA A N 1
ATOM 685 C CA . ALA A 1 94 ? -3.835 9.163 -4.998 1.00 94.19 94 ALA A CA 1
ATOM 686 C C . ALA A 1 94 ? -2.362 9.426 -5.331 1.00 94.19 94 ALA A C 1
ATOM 688 O O . ALA A 1 94 ? -1.468 9.089 -4.559 1.00 94.19 94 ALA A O 1
ATOM 689 N N . MET A 1 95 ? -2.125 10.045 -6.486 1.00 92.94 95 MET A N 1
ATOM 690 C CA . MET A 1 95 ? -0.789 10.480 -6.867 1.00 92.94 95 MET A CA 1
ATOM 691 C C . MET A 1 95 ? -0.504 11.851 -6.249 1.00 92.94 95 MET A C 1
ATOM 693 O O . MET A 1 95 ? -1.320 12.762 -6.395 1.00 92.94 95 MET A O 1
ATOM 697 N N . THR A 1 96 ? 0.632 12.016 -5.577 1.00 83.06 96 THR A N 1
ATOM 698 C CA . THR A 1 96 ? 1.102 13.335 -5.123 1.00 83.06 96 THR A CA 1
ATOM 699 C C . THR A 1 96 ? 2.050 13.927 -6.155 1.00 83.06 96 THR A C 1
ATOM 701 O O . THR A 1 96 ? 2.929 13.225 -6.646 1.00 83.06 96 THR A O 1
ATOM 704 N N . ALA A 1 97 ? 1.884 15.210 -6.493 1.00 73.44 97 ALA A N 1
ATOM 705 C CA . ALA A 1 97 ? 2.825 15.900 -7.371 1.00 73.44 97 ALA A CA 1
ATOM 706 C C . ALA A 1 97 ? 4.205 15.942 -6.696 1.00 73.44 97 ALA A C 1
ATOM 708 O O . ALA A 1 97 ? 4.329 16.453 -5.583 1.00 73.44 97 ALA A O 1
ATOM 709 N N . GLY A 1 98 ? 5.217 15.370 -7.352 1.00 58.59 98 GLY A N 1
ATOM 710 C CA . GLY A 1 98 ? 6.608 15.574 -6.961 1.00 58.59 98 GLY A CA 1
ATOM 711 C C . GLY A 1 98 ? 6.968 17.045 -7.167 1.00 58.59 98 GLY A C 1
ATOM 712 O O . GLY A 1 98 ? 6.676 17.591 -8.233 1.00 58.59 98 GLY A O 1
ATOM 713 N N . GLY A 1 99 ? 7.504 17.683 -6.126 1.00 46.16 99 GLY A N 1
ATOM 714 C CA . GLY A 1 99 ? 8.079 19.029 -6.212 1.00 46.16 99 GLY A CA 1
ATOM 715 C C . GLY A 1 99 ? 9.404 19.049 -6.958 1.00 46.16 99 GLY A C 1
ATOM 716 O O . GLY A 1 99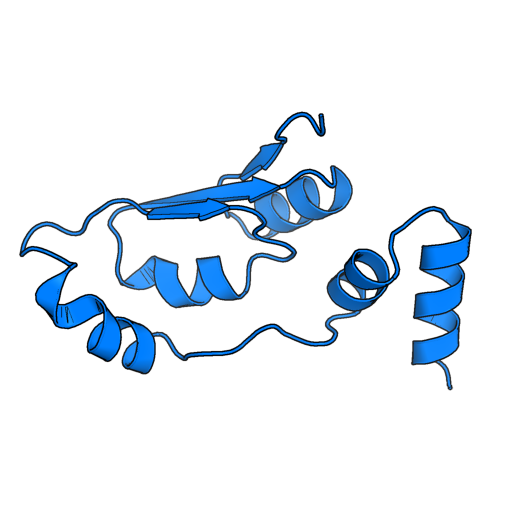 ? 10.048 17.978 -7.045 1.00 46.16 99 GLY A O 1
#

InterPro domains:
  IPR029063 S-adenosyl-L-methionine-dependent methyltransferase superfamily [G3DSA:3.40.50.150] (16-94)
  IPR029063 S-adenosyl-L-methionine-dependent methyltransferase superfamily [SSF53335] (37-89)

Radius of gyration: 15.17 Å; chains: 1; bounding box: 34×33×42 Å

Organism: NCBI:txid72548

Foldseek 3Di:
DVLVVQLVVVVVVVDDSVLSQLVVCPPPPCPDALVRVCVVCVVVCPVAFAEEEAEQCRLPNVVVRPQVRHPAYAYEHQDPVSQVNCVVVVHHYDYDHDD

pLDDT: mean 84.66, std 10.69, range [46.16, 96.69]

Sequence (99 aa):
PAHDIAVRALVALGYSRIDAQALLGEPSCHLLSTAQWRCFLRDLVPSGRPRALDVGAAVGHVTASLAPLFASTSAVEISPVLVDTLRGRSIPAAMTAGG